Protein AF-A0A9W6HMD0-F1 (afdb_monomer_lite)

Radius of gyration: 13.88 Å; chains: 1; bounding box: 34×24×36 Å

Sequence (107 aa):
MQPDAAWECGYVSAVRTVTFHADGLLAKGLIDQSSHDARREAAQQMWSVFPQGTSSITPLVREAVSLAREGVMPDDPSFEAVVDKINSACTANGTPIILGALASQGG

Structure (mmCIF, N/CA/C/O backbone):
data_AF-A0A9W6HMD0-F1
#
_entry.id   AF-A0A9W6HMD0-F1
#
loop_
_atom_site.group_PDB
_atom_site.id
_atom_site.type_symbol
_atom_site.label_atom_id
_atom_site.label_alt_id
_atom_site.label_comp_id
_atom_site.label_asym_id
_atom_site.label_entity_id
_atom_site.label_seq_id
_atom_site.pdbx_PDB_ins_code
_atom_site.Cartn_x
_atom_site.Cartn_y
_atom_site.Cartn_z
_atom_site.occupancy
_atom_site.B_iso_or_equiv
_atom_site.auth_seq_id
_atom_site.auth_comp_id
_atom_site.auth_asym_id
_atom_site.auth_atom_id
_atom_site.pdbx_PDB_model_num
ATOM 1 N N . MET A 1 1 ? -12.401 -14.101 13.417 1.00 63.69 1 MET A N 1
ATOM 2 C CA . MET A 1 1 ? -11.875 -12.936 14.158 1.00 63.69 1 MET A CA 1
ATOM 3 C C . MET A 1 1 ? -12.000 -11.747 13.220 1.00 63.69 1 MET A C 1
ATOM 5 O O . MET A 1 1 ? -11.601 -11.899 12.072 1.00 63.69 1 MET A O 1
ATOM 9 N N . GLN A 1 2 ? -12.667 -10.663 13.617 1.00 82.88 2 GLN A N 1
ATOM 10 C CA . GLN A 1 2 ? -12.751 -9.466 12.768 1.00 82.88 2 GLN A CA 1
ATOM 11 C C . GLN A 1 2 ? -11.421 -8.700 12.842 1.00 82.88 2 GLN A C 1
ATOM 13 O O . GLN A 1 2 ? -10.839 -8.673 13.927 1.00 82.88 2 GLN A O 1
ATOM 18 N N . PRO A 1 3 ? -10.936 -8.112 11.733 1.00 90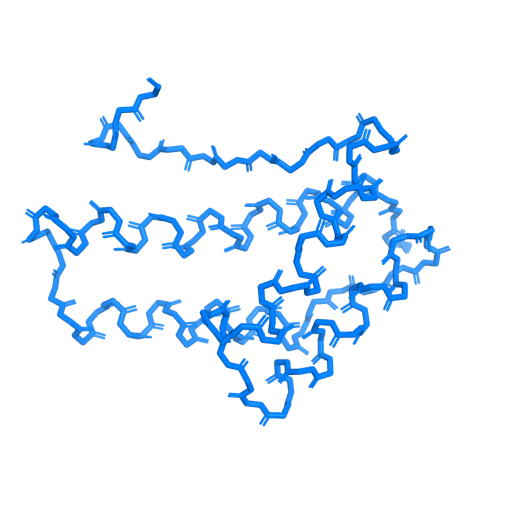.19 3 PRO A N 1
ATOM 19 C CA . PRO A 1 3 ? -9.768 -7.240 11.756 1.00 90.19 3 PRO A CA 1
ATOM 20 C C . PRO A 1 3 ? -9.896 -6.108 12.781 1.00 90.19 3 PRO A C 1
ATOM 22 O O . PRO A 1 3 ? -10.922 -5.428 12.837 1.00 90.19 3 PRO A O 1
ATOM 25 N N . ASP A 1 4 ? -8.856 -5.903 13.583 1.00 94.06 4 ASP A N 1
ATOM 26 C CA . ASP A 1 4 ? -8.690 -4.698 14.391 1.00 94.06 4 ASP A CA 1
ATOM 27 C C . ASP A 1 4 ? -7.787 -3.683 13.665 1.00 94.06 4 ASP A C 1
ATOM 29 O O . ASP A 1 4 ? -7.324 -3.923 12.548 1.00 94.06 4 ASP A O 1
ATOM 33 N N . ALA A 1 5 ? -7.547 -2.528 14.292 1.00 94.88 5 ALA A N 1
ATOM 34 C CA . ALA A 1 5 ? -6.727 -1.473 13.699 1.00 94.88 5 ALA A CA 1
ATOM 35 C C . ALA A 1 5 ? -5.293 -1.944 13.402 1.00 94.88 5 ALA A C 1
ATOM 37 O O . ALA A 1 5 ? -4.740 -1.595 12.361 1.00 94.88 5 ALA A O 1
ATOM 38 N N . ALA A 1 6 ? -4.699 -2.751 14.288 1.00 95.31 6 ALA A N 1
ATOM 39 C CA . ALA A 1 6 ? -3.333 -3.227 14.109 1.00 95.31 6 ALA A CA 1
ATOM 40 C C . ALA A 1 6 ? -3.230 -4.174 12.907 1.00 95.31 6 ALA A C 1
ATOM 42 O O . ALA A 1 6 ? -2.314 -4.058 12.090 1.00 95.31 6 ALA A O 1
ATOM 43 N N . TRP A 1 7 ? -4.208 -5.070 12.766 1.00 95.81 7 TRP A N 1
ATOM 44 C CA . TRP A 1 7 ? -4.321 -5.954 11.616 1.00 95.81 7 TRP A CA 1
ATOM 45 C C . TRP A 1 7 ? -4.505 -5.165 10.313 1.00 95.81 7 TRP A C 1
ATOM 47 O O . TRP A 1 7 ? -3.783 -5.414 9.347 1.00 95.81 7 TRP A O 1
ATOM 57 N N . GLU A 1 8 ? -5.424 -4.190 10.280 1.00 96.25 8 GLU A N 1
ATOM 58 C CA . GLU A 1 8 ? -5.684 -3.376 9.082 1.00 96.25 8 GLU A CA 1
ATOM 59 C C . GLU A 1 8 ? -4.437 -2.563 8.684 1.00 96.25 8 GLU A C 1
ATOM 61 O O . GLU A 1 8 ? -4.023 -2.609 7.527 1.00 96.25 8 GLU A O 1
ATOM 66 N N . CYS A 1 9 ? -3.754 -1.907 9.628 1.00 96.69 9 CYS A N 1
ATOM 67 C CA . CYS A 1 9 ? -2.498 -1.195 9.349 1.00 96.69 9 CYS A CA 1
ATOM 68 C C . CYS A 1 9 ? -1.373 -2.125 8.871 1.00 96.69 9 CYS A C 1
ATOM 70 O O . CYS A 1 9 ? -0.610 -1.778 7.963 1.00 96.69 9 CYS A O 1
ATOM 72 N N . GLY A 1 10 ? -1.268 -3.327 9.441 1.00 95.62 10 GLY A N 1
ATOM 73 C CA . GLY A 1 10 ? -0.314 -4.337 8.982 1.00 95.62 10 GLY A CA 1
ATOM 74 C C . GLY A 1 10 ? -0.589 -4.782 7.544 1.00 95.62 10 GLY A C 1
ATOM 75 O O . GLY A 1 10 ? 0.335 -4.895 6.739 1.00 95.62 10 GLY A O 1
ATOM 76 N N . TYR A 1 11 ? -1.859 -4.965 7.180 1.00 95.12 11 TYR A N 1
ATOM 77 C CA . TYR A 1 11 ? -2.229 -5.331 5.815 1.00 95.12 11 TYR A CA 1
ATOM 78 C C . TYR A 1 11 ? -1.960 -4.186 4.827 1.00 95.12 11 TYR A C 1
ATOM 80 O O . TYR A 1 11 ? -1.381 -4.420 3.767 1.00 95.12 11 TYR A O 1
ATOM 88 N N . VAL A 1 12 ? -2.277 -2.936 5.190 1.00 95.31 12 VAL A N 1
ATOM 89 C CA . VAL A 1 12 ? -1.901 -1.746 4.398 1.00 95.31 12 VAL A CA 1
ATOM 90 C C . VAL A 1 12 ? -0.388 -1.707 4.165 1.00 95.31 12 VAL A C 1
ATOM 92 O O . VAL A 1 12 ? 0.054 -1.500 3.037 1.00 95.31 12 VAL A O 1
ATOM 95 N N . SER A 1 13 ? 0.408 -1.963 5.207 1.00 95.88 13 SER A N 1
ATOM 96 C CA . SER A 1 13 ? 1.875 -2.032 5.119 1.00 95.88 13 SER A CA 1
ATOM 97 C C . SER A 1 13 ? 2.339 -3.066 4.092 1.00 95.88 13 SER A C 1
ATOM 99 O O . SER A 1 13 ? 3.183 -2.768 3.242 1.00 95.88 13 SER A O 1
ATOM 101 N N . ALA A 1 14 ? 1.745 -4.262 4.113 1.00 93.81 14 ALA A N 1
ATOM 102 C CA . ALA A 1 14 ? 2.059 -5.323 3.161 1.00 93.81 14 ALA A CA 1
ATOM 103 C C . ALA A 1 14 ? 1.714 -4.927 1.716 1.00 93.81 14 ALA A C 1
ATOM 105 O O . ALA A 1 14 ? 2.553 -5.073 0.827 1.00 93.81 14 ALA A O 1
ATOM 106 N N . VAL A 1 15 ? 0.518 -4.376 1.478 1.00 93.75 15 VAL A N 1
ATOM 107 C CA . VAL A 1 15 ? 0.091 -3.973 0.127 1.00 93.75 15 VAL A CA 1
ATOM 108 C C . VAL A 1 15 ? 0.961 -2.837 -0.412 1.00 93.75 15 VAL A C 1
ATOM 110 O O . VAL A 1 15 ? 1.436 -2.915 -1.543 1.00 93.75 15 VAL A O 1
ATOM 113 N N . ARG A 1 16 ? 1.250 -1.813 0.400 1.00 93.38 16 ARG A N 1
ATOM 114 C CA . ARG A 1 16 ? 2.116 -0.698 -0.019 1.00 93.38 16 ARG A CA 1
ATOM 115 C C . ARG A 1 16 ? 3.556 -1.135 -0.278 1.00 93.38 16 ARG A C 1
ATOM 117 O O . ARG A 1 16 ? 4.192 -0.616 -1.192 1.00 93.38 16 ARG A O 1
ATOM 124 N N . THR A 1 17 ? 4.054 -2.120 0.471 1.00 93.19 17 THR A N 1
ATOM 125 C CA . THR A 1 17 ? 5.379 -2.712 0.232 1.00 93.19 17 THR A CA 1
ATOM 126 C C . THR A 1 17 ? 5.469 -3.351 -1.158 1.00 93.19 17 THR A C 1
ATOM 128 O O . THR A 1 17 ? 6.513 -3.262 -1.798 1.00 93.19 17 THR A O 1
ATOM 131 N N . VAL A 1 18 ? 4.388 -3.948 -1.677 1.00 91.62 18 VAL A N 1
ATOM 132 C CA . VAL A 1 18 ? 4.386 -4.533 -3.032 1.00 91.62 18 VAL A CA 1
ATOM 133 C C . VAL A 1 18 ? 4.598 -3.467 -4.107 1.00 91.62 18 VAL A C 1
ATOM 135 O O . VAL A 1 18 ? 5.442 -3.670 -4.984 1.00 91.62 18 VAL A O 1
ATOM 138 N N . THR A 1 19 ? 3.901 -2.331 -4.018 1.00 90.56 19 THR A N 1
ATOM 139 C CA . THR A 1 19 ? 4.094 -1.204 -4.947 1.00 90.56 19 THR A CA 1
ATOM 140 C C . THR A 1 19 ? 5.506 -0.633 -4.822 1.00 90.56 19 THR A C 1
ATOM 142 O O . THR A 1 19 ? 6.236 -0.593 -5.808 1.00 90.56 19 THR A O 1
ATOM 145 N N . PHE A 1 20 ? 5.954 -0.339 -3.596 1.00 91.69 20 PHE A N 1
ATOM 146 C CA . PHE A 1 20 ? 7.302 0.177 -3.334 1.00 91.69 20 PHE A CA 1
ATOM 147 C C . PHE A 1 20 ? 8.414 -0.744 -3.877 1.00 91.69 20 PHE A C 1
ATOM 149 O O . PHE A 1 20 ? 9.412 -0.296 -4.451 1.00 91.69 20 PHE A O 1
ATOM 156 N N . HIS A 1 21 ? 8.246 -2.063 -3.739 1.00 92.69 21 HIS A N 1
ATOM 157 C CA . HIS A 1 21 ? 9.153 -3.051 -4.319 1.00 92.69 21 HIS A CA 1
ATOM 158 C C . HIS A 1 21 ? 9.146 -3.025 -5.850 1.00 92.69 21 HIS A C 1
ATOM 160 O O . HIS A 1 21 ? 10.216 -3.091 -6.456 1.00 92.69 21 HIS A O 1
ATOM 166 N N . ALA A 1 22 ? 7.970 -2.959 -6.478 1.00 92.88 22 ALA A N 1
ATOM 167 C CA . ALA A 1 22 ? 7.860 -2.894 -7.932 1.00 92.88 22 ALA A CA 1
ATOM 168 C C . ALA A 1 22 ? 8.580 -1.651 -8.479 1.00 92.88 22 ALA A C 1
ATOM 170 O O . ALA A 1 22 ? 9.438 -1.798 -9.354 1.00 92.88 22 ALA A O 1
ATOM 171 N N . ASP A 1 23 ? 8.330 -0.479 -7.891 1.00 91.88 23 ASP A N 1
ATOM 172 C CA . ASP A 1 23 ? 8.930 0.792 -8.308 1.00 91.88 23 ASP A CA 1
ATOM 173 C C . ASP A 1 23 ? 10.461 0.730 -8.252 1.00 91.88 23 ASP A C 1
ATOM 175 O O . ASP A 1 23 ? 11.159 0.998 -9.233 1.00 91.88 23 ASP A O 1
ATOM 179 N N . GLY A 1 24 ? 11.023 0.305 -7.115 1.00 91.94 24 GLY A N 1
ATOM 180 C CA . GLY A 1 24 ? 12.477 0.274 -6.963 1.00 91.94 24 GLY A CA 1
ATOM 181 C C . GLY A 1 24 ? 13.172 -0.900 -7.668 1.00 91.94 24 GLY A C 1
ATOM 182 O O . GLY A 1 24 ? 14.406 -0.907 -7.716 1.00 91.94 24 GLY A O 1
ATOM 183 N N . LEU A 1 25 ? 12.433 -1.889 -8.187 1.00 92.75 25 LEU A N 1
ATOM 184 C CA . LEU A 1 25 ? 12.961 -2.906 -9.107 1.00 92.75 25 LEU A CA 1
ATOM 185 C C . LEU A 1 25 ? 12.981 -2.384 -10.547 1.00 92.75 25 LEU A C 1
ATOM 187 O O . LEU A 1 25 ? 13.989 -2.571 -11.233 1.00 92.75 25 LEU A O 1
ATOM 191 N N . LEU A 1 26 ? 11.918 -1.695 -10.976 1.00 93.88 26 LEU A N 1
ATOM 192 C CA . LEU A 1 26 ? 11.854 -1.046 -12.287 1.00 93.88 26 LEU A CA 1
ATOM 193 C C . LEU A 1 26 ? 12.942 0.028 -12.408 1.00 93.88 26 LEU A C 1
ATOM 195 O O . LEU A 1 26 ? 13.701 0.030 -13.373 1.00 93.88 26 LEU A O 1
ATOM 199 N N . ALA A 1 27 ? 13.106 0.867 -11.381 1.00 92.94 27 ALA A N 1
ATOM 200 C CA . ALA A 1 27 ? 14.124 1.920 -11.347 1.00 92.94 27 ALA A CA 1
ATOM 201 C C . ALA A 1 27 ? 15.569 1.394 -11.479 1.00 92.94 27 ALA A C 1
ATOM 203 O O . ALA A 1 27 ? 16.463 2.132 -11.886 1.00 92.94 27 ALA A O 1
ATOM 204 N N . LYS A 1 28 ? 15.811 0.117 -11.155 1.00 91.81 28 LYS A N 1
ATOM 205 C CA . LYS A 1 28 ? 17.117 -0.547 -11.318 1.00 91.81 28 LYS A CA 1
ATOM 206 C C . LYS A 1 28 ? 17.248 -1.349 -12.610 1.00 91.81 28 LYS A C 1
ATOM 208 O O . LYS A 1 28 ? 18.271 -2.000 -12.806 1.00 91.81 28 LYS A O 1
ATOM 213 N N . GLY A 1 29 ? 16.214 -1.361 -13.448 1.00 94.19 29 GLY A N 1
ATOM 214 C CA . GLY A 1 29 ? 16.159 -2.191 -14.648 1.00 94.19 29 GLY A CA 1
ATOM 215 C C . GLY A 1 29 ? 16.135 -3.695 -14.359 1.00 94.19 29 GLY A C 1
ATOM 216 O O . GLY A 1 29 ? 16.532 -4.480 -15.215 1.00 94.19 29 GLY A O 1
ATOM 217 N N . LEU A 1 30 ? 15.716 -4.112 -13.156 1.00 94.19 30 LEU A N 1
ATOM 218 C CA . LEU A 1 30 ? 15.641 -5.530 -12.770 1.00 94.19 30 LEU A CA 1
ATOM 219 C C . LEU A 1 30 ? 14.336 -6.198 -13.215 1.00 94.19 30 LEU A C 1
ATOM 221 O O . LEU A 1 30 ? 14.261 -7.424 -13.276 1.00 94.19 30 LEU A O 1
ATOM 225 N N . ILE A 1 31 ? 13.313 -5.395 -13.494 1.00 94.88 31 ILE A N 1
ATOM 226 C CA . ILE A 1 31 ? 12.072 -5.810 -14.143 1.00 94.88 31 ILE A CA 1
ATOM 227 C C . ILE A 1 31 ? 11.775 -4.838 -15.282 1.00 94.88 31 ILE A C 1
ATOM 229 O O . ILE A 1 31 ? 12.206 -3.685 -15.243 1.00 94.88 31 ILE A O 1
ATOM 233 N N . ASP A 1 32 ? 11.047 -5.308 -16.288 1.00 97.75 32 ASP A N 1
ATOM 234 C CA . ASP A 1 32 ? 10.533 -4.460 -17.358 1.00 97.75 32 ASP A CA 1
ATOM 235 C C . ASP A 1 32 ? 9.212 -3.782 -16.959 1.00 97.75 32 ASP A C 1
ATOM 237 O O . ASP A 1 32 ? 8.624 -4.062 -15.908 1.00 97.75 32 ASP A O 1
ATOM 241 N N . GLN A 1 33 ? 8.741 -2.875 -17.818 1.00 97.31 33 GLN A N 1
ATOM 242 C CA . GLN A 1 33 ? 7.501 -2.136 -17.587 1.00 97.31 33 GLN A CA 1
ATOM 243 C C . GLN A 1 33 ? 6.288 -3.073 -17.481 1.00 97.31 33 GLN A C 1
ATOM 245 O O . GLN A 1 33 ? 5.456 -2.895 -16.602 1.00 97.31 33 GLN A O 1
ATOM 250 N N . SER A 1 34 ? 6.218 -4.120 -18.310 1.00 97.81 34 SER A N 1
ATOM 251 C CA . SER A 1 34 ? 5.104 -5.077 -18.272 1.00 97.81 34 SER A CA 1
ATOM 252 C C . SER A 1 34 ? 5.028 -5.824 -16.936 1.00 97.81 34 SER A C 1
ATOM 254 O O . SER A 1 34 ? 3.950 -5.953 -16.357 1.00 97.81 34 SER A O 1
ATOM 256 N N . SER A 1 35 ? 6.170 -6.270 -16.408 1.00 97.00 35 SER A N 1
ATOM 257 C CA . SER A 1 35 ? 6.248 -6.924 -15.099 1.00 97.00 35 SER A CA 1
ATOM 258 C C . SER A 1 35 ? 5.918 -5.970 -13.955 1.00 97.00 35 SER A C 1
ATOM 260 O O . SER A 1 35 ? 5.356 -6.388 -12.941 1.00 97.00 35 SER A O 1
ATOM 262 N N . HIS A 1 36 ? 6.294 -4.701 -14.089 1.00 95.12 36 HIS A N 1
ATOM 263 C CA . HIS A 1 36 ? 5.944 -3.655 -13.140 1.00 95.12 36 HIS A CA 1
ATOM 264 C C . HIS A 1 36 ? 4.428 -3.403 -13.117 1.00 95.12 36 HIS A C 1
ATOM 266 O O . HIS A 1 36 ? 3.817 -3.452 -12.048 1.00 95.12 36 HIS A O 1
ATOM 272 N N . ASP A 1 37 ? 3.811 -3.232 -14.285 1.00 94.88 37 ASP A N 1
ATOM 273 C CA . ASP A 1 37 ? 2.378 -2.954 -14.416 1.00 94.88 37 ASP A CA 1
ATOM 274 C C . ASP A 1 37 ? 1.534 -4.119 -13.882 1.00 94.88 37 ASP A C 1
ATOM 276 O O . ASP A 1 37 ? 0.629 -3.904 -13.078 1.00 94.88 37 ASP A O 1
ATOM 280 N N . ALA A 1 38 ? 1.915 -5.367 -14.182 1.00 95.69 38 ALA A N 1
ATOM 281 C CA . ALA A 1 38 ? 1.246 -6.554 -13.644 1.00 95.69 38 ALA A CA 1
ATOM 282 C C . ALA A 1 38 ? 1.272 -6.614 -12.102 1.00 95.69 38 ALA A C 1
ATOM 284 O O . ALA A 1 38 ? 0.310 -7.045 -11.463 1.00 95.69 38 ALA A O 1
ATOM 285 N N . ARG A 1 39 ? 2.364 -6.164 -11.467 1.00 94.88 39 ARG A N 1
ATOM 286 C CA . ARG A 1 39 ? 2.456 -6.094 -9.996 1.00 94.88 39 ARG A CA 1
ATOM 287 C C . ARG A 1 39 ? 1.589 -4.982 -9.424 1.00 94.88 39 ARG A C 1
ATOM 289 O O . ARG A 1 39 ? 1.024 -5.155 -8.345 1.00 94.88 39 ARG A O 1
ATOM 296 N N . ARG A 1 40 ? 1.469 -3.864 -10.136 1.00 93.06 40 ARG A N 1
ATOM 297 C CA . ARG A 1 40 ? 0.584 -2.763 -9.750 1.00 93.06 40 ARG A CA 1
ATOM 298 C C . ARG A 1 40 ? -0.887 -3.143 -9.875 1.00 93.06 40 ARG A C 1
ATOM 300 O O . ARG A 1 40 ? -1.657 -2.842 -8.967 1.00 93.06 40 ARG A O 1
ATOM 307 N N . GLU A 1 41 ? -1.263 -3.862 -10.927 1.00 94.12 41 GLU A N 1
ATOM 308 C CA . GLU A 1 41 ? -2.597 -4.457 -11.061 1.00 94.12 41 GLU A CA 1
ATOM 309 C C . GLU A 1 41 ? -2.875 -5.450 -9.927 1.00 94.12 41 GLU A C 1
ATOM 311 O O . GLU A 1 41 ? -3.923 -5.385 -9.290 1.00 94.12 41 GLU A O 1
ATOM 316 N N . ALA A 1 42 ? -1.914 -6.314 -9.586 1.00 94.94 42 ALA A N 1
ATOM 317 C CA . ALA A 1 42 ? -2.057 -7.210 -8.441 1.00 94.94 42 ALA A CA 1
ATOM 318 C C . ALA A 1 42 ? -2.229 -6.440 -7.114 1.00 94.94 42 ALA A C 1
ATOM 320 O O . ALA A 1 42 ? -3.046 -6.828 -6.277 1.00 94.94 42 ALA A O 1
ATOM 321 N N . ALA A 1 43 ? -1.510 -5.329 -6.918 1.00 94.31 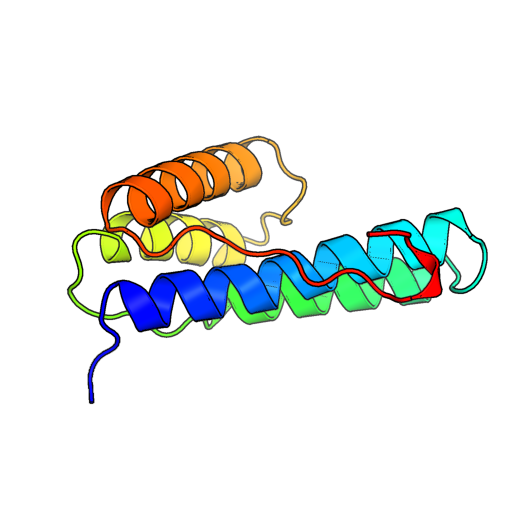43 ALA A N 1
ATOM 322 C CA . ALA A 1 43 ? -1.678 -4.464 -5.749 1.00 94.31 43 ALA A CA 1
ATOM 323 C C . ALA A 1 43 ? -3.064 -3.810 -5.693 1.00 94.31 43 ALA A C 1
ATOM 325 O O . ALA A 1 43 ? -3.704 -3.812 -4.640 1.00 94.31 43 ALA A O 1
ATOM 326 N N . GLN A 1 44 ? -3.562 -3.319 -6.826 1.00 95.06 44 GLN A N 1
ATOM 327 C CA . GLN A 1 44 ? -4.925 -2.807 -6.951 1.00 95.06 44 GLN A CA 1
ATOM 328 C C . GLN A 1 44 ? -5.964 -3.894 -6.621 1.00 95.06 44 GLN A C 1
ATOM 330 O O . GLN A 1 44 ? -6.911 -3.641 -5.870 1.00 95.06 44 GLN A O 1
ATOM 335 N N . GLN A 1 45 ? -5.763 -5.127 -7.091 1.00 95.81 45 GLN A N 1
ATOM 336 C CA . GLN A 1 45 ? -6.659 -6.239 -6.781 1.00 95.81 45 GLN A CA 1
ATOM 337 C C . GLN A 1 45 ? -6.667 -6.548 -5.283 1.00 95.81 45 GLN A C 1
ATOM 339 O O . GLN A 1 45 ? -7.750 -6.710 -4.719 1.00 95.81 45 GLN A O 1
ATOM 344 N N . MET A 1 46 ? -5.504 -6.553 -4.619 1.00 95.81 46 MET A N 1
ATOM 345 C CA . MET A 1 46 ? -5.417 -6.726 -3.161 1.00 95.81 46 MET A CA 1
ATOM 346 C C . MET A 1 46 ? -6.216 -5.657 -2.408 1.00 95.81 46 MET A C 1
ATOM 348 O O . MET A 1 46 ? -6.940 -5.990 -1.470 1.00 95.81 46 MET A O 1
ATOM 352 N N . TRP A 1 47 ? -6.163 -4.397 -2.849 1.00 95.75 47 TRP A N 1
ATOM 353 C CA . TRP A 1 47 ? -7.008 -3.338 -2.292 1.00 95.75 47 TRP A CA 1
ATOM 354 C C . TRP A 1 47 ? -8.503 -3.599 -2.500 1.00 95.75 47 TRP A C 1
ATOM 356 O O . TRP A 1 47 ? -9.291 -3.406 -1.577 1.00 95.75 47 TRP A O 1
ATOM 366 N N . SER A 1 48 ? -8.918 -4.092 -3.668 1.00 96.56 48 SER A N 1
ATOM 367 C CA . SER A 1 48 ? -10.340 -4.336 -3.974 1.00 96.56 48 SER A CA 1
ATOM 368 C C . SER A 1 48 ? -10.991 -5.431 -3.105 1.00 96.56 48 SER A C 1
ATOM 370 O O . SER A 1 48 ? -12.215 -5.429 -2.892 1.00 96.56 48 SER A O 1
ATOM 372 N N . VAL A 1 49 ? -10.171 -6.346 -2.574 1.00 95.19 49 VAL A N 1
ATOM 373 C CA . VAL A 1 49 ? -10.577 -7.471 -1.713 1.00 95.19 49 VAL A CA 1
ATOM 374 C C . VAL A 1 49 ? -10.067 -7.345 -0.274 1.00 95.19 49 VAL A C 1
ATOM 376 O O . VAL A 1 49 ? -10.140 -8.310 0.487 1.00 95.19 49 VAL A O 1
ATOM 379 N N . PHE A 1 50 ? -9.571 -6.166 0.112 1.00 95.00 50 PHE A N 1
ATOM 380 C CA . PHE A 1 50 ? -9.008 -5.906 1.434 1.00 95.00 50 PHE A CA 1
ATOM 381 C C . PHE A 1 50 ? -10.021 -6.278 2.542 1.00 95.00 50 PHE A C 1
ATOM 383 O O . PHE A 1 50 ? -11.133 -5.735 2.555 1.00 95.00 50 PHE A O 1
ATOM 390 N N . PRO A 1 51 ? -9.675 -7.171 3.494 1.00 92.31 51 PRO A N 1
ATOM 391 C CA . PRO A 1 51 ? -10.574 -7.548 4.586 1.00 92.31 51 PRO A CA 1
ATOM 392 C C . PRO A 1 51 ? -10.846 -6.401 5.564 1.00 92.31 51 PRO A C 1
ATOM 394 O O . PRO A 1 51 ? -9.929 -5.771 6.078 1.00 92.31 51 PRO A O 1
ATOM 397 N N . GLN A 1 52 ? -12.122 -6.159 5.857 1.00 91.56 52 GLN A N 1
ATOM 398 C CA . GLN A 1 52 ? -12.572 -5.014 6.652 1.00 91.56 52 GLN A CA 1
ATOM 399 C C . GLN A 1 52 ? -13.036 -5.444 8.044 1.00 91.56 52 GLN A C 1
ATOM 401 O O . GLN A 1 52 ? -13.730 -6.455 8.195 1.00 91.56 52 GLN A O 1
ATOM 406 N N . GLY A 1 53 ? -12.673 -4.655 9.051 1.00 91.06 53 GLY A N 1
ATOM 407 C CA . GLY A 1 53 ? -13.076 -4.838 10.439 1.00 91.06 53 GLY A CA 1
ATOM 408 C C . GLY A 1 53 ? -14.191 -3.901 10.896 1.00 91.06 53 GLY A C 1
ATOM 409 O O . GLY A 1 53 ? -15.119 -3.564 10.156 1.00 91.06 53 GLY A O 1
ATOM 410 N N . THR A 1 54 ? -14.091 -3.486 12.157 1.00 92.75 54 THR A N 1
ATOM 411 C CA . THR A 1 54 ? -14.924 -2.438 12.777 1.00 92.75 54 THR A CA 1
ATOM 412 C C . THR A 1 54 ? -14.069 -1.436 13.558 1.00 92.75 54 THR A C 1
ATOM 414 O O . THR A 1 54 ? -14.518 -0.872 14.555 1.00 92.75 54 THR A O 1
ATOM 417 N N . SER A 1 55 ? -12.810 -1.267 13.155 1.00 94.00 55 SER A N 1
ATOM 418 C CA . SER A 1 55 ? -11.859 -0.375 13.808 1.00 94.00 55 SER A CA 1
ATOM 419 C C . SER A 1 55 ? -12.127 1.094 13.445 1.00 94.00 55 SER A C 1
ATOM 421 O O . SER A 1 55 ? -12.934 1.407 12.564 1.00 94.00 55 SER A O 1
ATOM 423 N N . SER A 1 56 ? -11.413 2.012 14.100 1.00 92.69 56 SER A N 1
ATOM 424 C CA . SER A 1 56 ? -11.417 3.440 13.750 1.00 92.69 56 SER A CA 1
ATOM 425 C C . SER A 1 56 ? -10.869 3.727 12.342 1.00 92.69 56 SER A C 1
ATOM 427 O O . SER A 1 56 ? -11.133 4.794 11.794 1.00 92.69 56 SER A O 1
ATOM 429 N N . ILE A 1 57 ? -10.142 2.780 11.743 1.00 95.88 57 ILE A N 1
ATOM 430 C CA . ILE A 1 57 ? -9.471 2.894 10.439 1.00 95.88 57 ILE A CA 1
ATOM 431 C C . ILE A 1 57 ? -10.332 2.298 9.320 1.00 95.88 57 ILE A C 1
ATOM 433 O O . ILE A 1 57 ? -10.254 2.737 8.171 1.00 95.88 57 ILE A O 1
ATOM 437 N N . THR A 1 58 ? -11.226 1.364 9.654 1.00 96.62 58 THR A N 1
ATOM 438 C CA . THR A 1 58 ? -12.107 0.682 8.700 1.00 96.62 58 THR A CA 1
ATOM 439 C C . THR A 1 58 ? -12.850 1.623 7.730 1.00 96.62 58 THR A C 1
ATOM 441 O O . THR A 1 58 ? -12.963 1.258 6.559 1.00 96.62 58 THR A O 1
ATOM 444 N N . PRO A 1 59 ? -13.365 2.813 8.117 1.00 97.75 59 PRO A N 1
ATOM 445 C CA . PRO A 1 59 ? -14.006 3.720 7.158 1.00 97.75 59 PRO A CA 1
ATOM 446 C C . PRO A 1 59 ? -13.074 4.171 6.024 1.00 97.75 59 PRO A C 1
ATOM 448 O O . PRO A 1 59 ? -13.496 4.196 4.872 1.00 97.75 59 PRO A O 1
ATOM 451 N N . LEU A 1 60 ? -11.805 4.454 6.334 1.00 97.56 60 LEU A N 1
ATOM 452 C CA . LEU A 1 60 ? -10.797 4.852 5.346 1.00 97.56 60 LEU A CA 1
ATOM 453 C C . LEU A 1 60 ? -10.389 3.666 4.462 1.00 97.56 60 LEU A C 1
ATOM 455 O O . LEU A 1 60 ? -10.250 3.805 3.251 1.00 97.56 60 LEU A O 1
ATOM 459 N N . VAL A 1 61 ? -10.271 2.471 5.051 1.00 96.75 61 VAL A N 1
ATOM 460 C CA . VAL A 1 61 ? -10.049 1.230 4.288 1.00 96.75 61 VAL A CA 1
ATOM 461 C C . VAL A 1 61 ? -11.207 0.976 3.320 1.00 96.75 61 VAL A C 1
ATOM 463 O O . VAL A 1 61 ? -10.979 0.598 2.176 1.00 96.75 61 VAL A O 1
ATOM 466 N N . ARG A 1 62 ? -12.456 1.214 3.740 1.00 97.38 62 ARG A N 1
ATOM 467 C CA . ARG A 1 62 ? -13.632 1.109 2.863 1.00 97.38 62 ARG A CA 1
ATOM 468 C C . ARG A 1 62 ? -13.581 2.091 1.698 1.00 97.38 62 ARG A C 1
ATOM 470 O O . ARG A 1 62 ? -13.953 1.704 0.594 1.00 97.38 62 ARG A O 1
ATOM 477 N N . GLU A 1 63 ? -13.130 3.318 1.937 1.00 97.56 63 GLU A N 1
ATOM 478 C CA . GLU A 1 63 ? -12.935 4.329 0.891 1.00 97.56 63 GLU A CA 1
ATOM 479 C C . GLU A 1 63 ? -11.907 3.842 -0.146 1.00 97.56 63 GLU A C 1
ATOM 481 O O . GLU A 1 63 ? -12.225 3.775 -1.332 1.00 97.56 63 GLU A O 1
ATOM 486 N N . ALA A 1 64 ? -10.736 3.365 0.299 1.00 96.81 64 ALA A N 1
ATOM 487 C CA . ALA A 1 64 ? -9.708 2.804 -0.586 1.00 96.81 64 ALA A CA 1
ATOM 488 C C . ALA A 1 64 ? -10.204 1.567 -1.362 1.00 96.81 64 ALA A C 1
ATOM 490 O O . ALA A 1 64 ? -9.946 1.426 -2.556 1.00 96.81 64 ALA A O 1
ATOM 491 N N . VAL A 1 65 ? -10.967 0.684 -0.708 1.00 97.31 65 VAL A N 1
ATOM 492 C CA . VAL A 1 65 ? -11.589 -0.486 -1.352 1.00 97.31 65 VAL A CA 1
ATOM 493 C C . VAL A 1 65 ? -12.592 -0.066 -2.426 1.00 97.31 65 VAL A C 1
ATOM 495 O O . VAL A 1 65 ? -12.648 -0.712 -3.471 1.00 97.31 65 VAL A O 1
ATOM 498 N N . SER A 1 66 ? -13.390 0.983 -2.188 1.00 97.62 66 SER A N 1
ATOM 499 C CA . SER A 1 66 ? -14.345 1.495 -3.182 1.00 97.62 66 SER A CA 1
ATOM 500 C C . SER A 1 66 ? -13.617 1.989 -4.424 1.00 97.62 66 SER A C 1
ATOM 502 O O . SER A 1 66 ? -13.901 1.508 -5.517 1.00 97.62 66 SER A O 1
ATOM 504 N N . LEU A 1 67 ? -12.609 2.849 -4.239 1.00 97.12 67 LEU A N 1
ATOM 505 C CA . LEU A 1 67 ? -11.779 3.364 -5.330 1.00 97.12 67 LEU A CA 1
ATOM 506 C C . LEU A 1 67 ? -11.123 2.223 -6.116 1.00 97.12 67 LEU A C 1
ATOM 508 O O . LEU A 1 67 ? -11.218 2.174 -7.341 1.00 97.12 67 LEU A O 1
ATOM 512 N N . ALA A 1 68 ? -10.536 1.245 -5.420 1.00 96.25 68 ALA A N 1
ATOM 513 C CA . ALA A 1 68 ? -9.955 0.080 -6.077 1.00 96.25 68 ALA A CA 1
ATOM 514 C C . ALA A 1 68 ? -11.007 -0.683 -6.896 1.00 96.25 68 ALA A C 1
ATOM 516 O O . ALA A 1 68 ? -10.755 -1.017 -8.047 1.00 96.25 68 ALA A O 1
ATOM 517 N N . ARG A 1 69 ? -12.206 -0.934 -6.361 1.00 96.44 69 ARG A N 1
ATOM 518 C CA . ARG A 1 69 ? -13.282 -1.624 -7.102 1.00 96.44 69 ARG A CA 1
ATOM 519 C C . ARG A 1 69 ? -13.782 -0.848 -8.318 1.00 96.44 69 ARG A C 1
ATOM 521 O O . ARG A 1 69 ? -14.259 -1.469 -9.263 1.00 96.44 69 ARG A O 1
ATOM 528 N N . GLU A 1 70 ? -13.652 0.471 -8.304 1.00 96.44 70 GLU A N 1
ATOM 529 C CA . GLU A 1 70 ? -13.933 1.355 -9.440 1.00 96.44 70 GLU A CA 1
ATOM 530 C C . GLU A 1 70 ? -12.793 1.374 -10.476 1.00 96.44 70 GLU A C 1
ATOM 532 O O . GLU A 1 70 ? -12.917 2.006 -11.522 1.00 96.44 70 GLU A O 1
ATOM 537 N N . GLY A 1 71 ? -11.700 0.646 -10.224 1.00 93.94 71 GLY A N 1
ATOM 538 C CA . GLY A 1 71 ? -10.540 0.558 -11.111 1.00 93.94 71 GLY A CA 1
ATOM 539 C C . GLY A 1 71 ? -9.533 1.693 -10.927 1.00 93.94 71 GLY A C 1
ATOM 540 O O . GLY A 1 71 ? -8.613 1.816 -11.733 1.00 93.94 71 GLY A O 1
ATOM 541 N N . VAL A 1 72 ? -9.679 2.511 -9.881 1.00 95.38 72 VAL A N 1
ATOM 542 C CA . VAL A 1 72 ? -8.710 3.561 -9.555 1.00 95.38 72 VAL A CA 1
ATOM 543 C C . VAL A 1 72 ? -7.405 2.906 -9.105 1.00 95.38 72 VAL A C 1
ATOM 545 O O . VAL A 1 72 ? -7.390 2.054 -8.211 1.00 95.38 72 VAL A O 1
ATOM 548 N N . MET A 1 73 ? -6.307 3.290 -9.754 1.00 91.81 73 MET A N 1
ATOM 549 C CA . MET A 1 73 ? -4.988 2.719 -9.497 1.00 91.81 73 MET A CA 1
ATOM 550 C C . MET A 1 73 ? -4.336 3.347 -8.256 1.00 91.81 73 MET A C 1
ATOM 552 O O . MET A 1 73 ? -4.620 4.500 -7.940 1.00 91.81 73 MET A O 1
ATOM 556 N N . PRO A 1 74 ? -3.430 2.628 -7.564 1.00 86.56 74 PRO A N 1
ATOM 557 C CA . PRO A 1 74 ? -2.790 3.135 -6.352 1.00 86.56 74 PRO A CA 1
ATOM 558 C C . PRO A 1 74 ? -2.004 4.445 -6.496 1.00 86.56 74 PRO A C 1
ATOM 560 O O . PRO A 1 74 ? -1.818 5.110 -5.490 1.00 86.56 74 PRO A O 1
ATOM 563 N N . ASP A 1 75 ? -1.548 4.808 -7.697 1.00 85.12 75 ASP A N 1
ATOM 564 C CA . ASP A 1 75 ? -0.827 6.061 -7.974 1.00 85.12 75 ASP A CA 1
ATOM 565 C C . ASP A 1 75 ? -1.742 7.218 -8.397 1.00 85.12 75 ASP A C 1
ATOM 567 O O . ASP A 1 75 ? -1.266 8.326 -8.655 1.00 85.12 75 ASP A O 1
ATOM 571 N N . ASP A 1 76 ? -3.051 6.978 -8.495 1.00 93.19 76 ASP A N 1
ATOM 572 C CA . ASP A 1 76 ? -4.007 8.049 -8.715 1.00 93.19 76 ASP A CA 1
ATOM 573 C C . ASP A 1 76 ? -4.005 8.987 -7.491 1.00 93.19 76 ASP A C 1
ATOM 575 O O . ASP A 1 76 ? -4.072 8.510 -6.351 1.00 93.19 76 ASP A O 1
ATOM 579 N N . PRO A 1 77 ? -3.981 10.322 -7.681 1.00 95.31 77 PRO A N 1
ATOM 580 C CA . PRO A 1 77 ? -3.957 11.272 -6.570 1.00 95.31 77 PRO A CA 1
ATOM 581 C C . PRO A 1 77 ? -5.108 11.101 -5.571 1.00 95.31 77 PRO A C 1
ATOM 583 O O . PRO A 1 77 ? -4.942 11.387 -4.384 1.00 95.31 77 PRO A O 1
ATOM 586 N N . SER A 1 78 ? -6.280 10.647 -6.028 1.00 94.31 78 SER A N 1
ATOM 587 C CA . SER A 1 78 ? -7.418 10.373 -5.149 1.00 94.31 78 SER A CA 1
ATOM 588 C C . SER A 1 78 ? -7.171 9.158 -4.256 1.00 94.31 78 SER A C 1
ATOM 590 O O . SER A 1 78 ? -7.526 9.190 -3.078 1.00 94.31 78 SER A O 1
ATOM 592 N N . PHE A 1 79 ? -6.507 8.125 -4.780 1.00 94.38 79 PHE A N 1
ATOM 593 C CA . PHE A 1 79 ? -6.145 6.933 -4.024 1.00 94.38 79 PHE A CA 1
ATOM 594 C C . PHE A 1 79 ? -5.05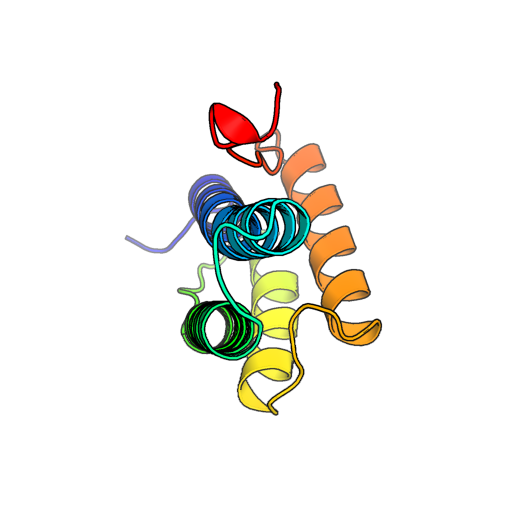4 7.244 -2.995 1.00 94.38 79 PHE A C 1
ATOM 596 O O . PHE A 1 79 ? -5.219 6.934 -1.812 1.00 94.38 79 PHE A O 1
ATOM 603 N N . GLU A 1 80 ? -3.986 7.930 -3.414 1.00 93.94 80 GLU A N 1
ATOM 604 C CA . GLU A 1 80 ? -2.895 8.366 -2.529 1.00 93.94 80 GLU A CA 1
ATOM 605 C C . GLU A 1 80 ? -3.416 9.238 -1.377 1.00 93.94 80 GLU A C 1
ATOM 607 O O . GLU A 1 80 ? -3.085 8.999 -0.215 1.00 93.94 80 GLU A O 1
ATOM 612 N N . ALA A 1 81 ? -4.336 10.171 -1.651 1.00 96.56 81 ALA A N 1
ATOM 613 C CA . ALA A 1 81 ? -4.936 11.004 -0.609 1.00 96.56 81 ALA A CA 1
ATOM 614 C C . ALA A 1 81 ? -5.687 10.190 0.464 1.00 96.56 81 ALA A C 1
ATOM 616 O O . ALA A 1 81 ? -5.701 10.570 1.638 1.00 96.56 81 ALA A O 1
ATOM 617 N N . VAL A 1 82 ? -6.324 9.074 0.094 1.00 97.19 82 VAL A N 1
ATOM 618 C CA . VAL A 1 82 ? -6.967 8.165 1.058 1.00 97.19 82 VAL A CA 1
ATOM 619 C C . VAL A 1 82 ? -5.921 7.373 1.832 1.00 97.19 82 VAL A C 1
ATOM 621 O O . VAL A 1 82 ? -6.009 7.273 3.058 1.00 97.19 82 VAL A O 1
ATOM 624 N N . VAL A 1 83 ? -4.903 6.855 1.147 1.00 95.56 83 VAL A N 1
ATOM 625 C CA . VAL A 1 83 ? -3.800 6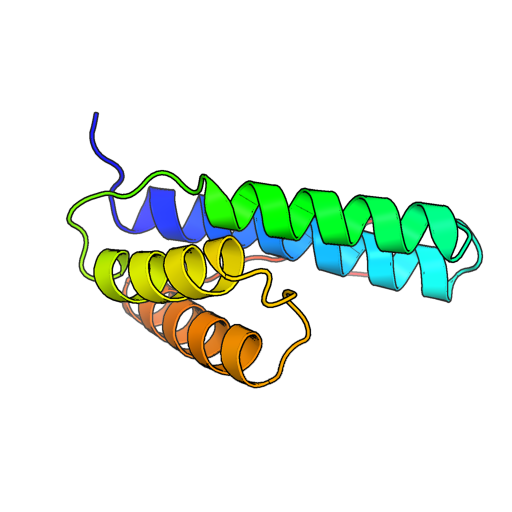.119 1.775 1.00 95.56 83 VAL A CA 1
ATOM 626 C C . VAL A 1 83 ? -3.043 6.992 2.781 1.00 95.56 83 VAL A C 1
ATOM 628 O O . VAL A 1 83 ? -2.697 6.508 3.857 1.00 95.56 83 VAL A O 1
ATOM 631 N N . ASP A 1 84 ? -2.872 8.287 2.526 1.00 96.56 84 ASP A N 1
ATOM 632 C CA . ASP A 1 84 ? -2.259 9.225 3.473 1.00 96.56 84 ASP A CA 1
ATOM 633 C C . ASP A 1 84 ? -3.099 9.451 4.735 1.00 96.56 84 ASP A C 1
ATOM 635 O O . ASP A 1 84 ? -2.565 9.512 5.853 1.00 96.56 84 ASP A O 1
ATOM 639 N N . LYS A 1 85 ? -4.430 9.497 4.597 1.00 97.94 85 LYS A N 1
ATOM 640 C CA . LYS A 1 85 ? -5.335 9.509 5.757 1.00 97.94 85 LYS A CA 1
ATOM 641 C C . LYS A 1 85 ? -5.209 8.210 6.553 1.00 97.94 85 LYS A C 1
ATOM 643 O O . LYS A 1 85 ? -5.163 8.263 7.783 1.00 97.94 85 LYS A O 1
ATOM 648 N N . ILE A 1 86 ? -5.113 7.059 5.876 1.00 97.06 86 ILE A N 1
ATOM 649 C CA . ILE A 1 86 ? -4.886 5.757 6.524 1.00 97.06 86 ILE A CA 1
ATOM 650 C C . ILE A 1 86 ? -3.551 5.770 7.276 1.00 97.06 86 ILE A C 1
ATOM 652 O O . ILE A 1 86 ? -3.531 5.439 8.458 1.00 97.06 86 ILE A O 1
ATOM 656 N N . ASN A 1 87 ? -2.457 6.212 6.645 1.00 96.69 87 ASN A N 1
ATOM 657 C CA . ASN A 1 87 ? -1.131 6.327 7.269 1.00 96.69 87 ASN A CA 1
ATOM 658 C C . ASN A 1 87 ? -1.184 7.169 8.554 1.00 96.69 87 ASN A C 1
ATOM 660 O O . ASN A 1 87 ? -0.639 6.780 9.593 1.00 96.69 87 ASN A O 1
ATOM 664 N N . SER A 1 88 ? -1.876 8.309 8.492 1.00 97.38 88 SER A N 1
ATOM 665 C CA . SER A 1 88 ? -2.054 9.214 9.630 1.00 97.38 88 SER A CA 1
ATOM 666 C C . SER A 1 88 ? -2.854 8.553 10.757 1.00 97.38 88 SER A C 1
ATOM 668 O O . SER A 1 88 ? -2.440 8.590 11.917 1.00 97.38 88 SER A O 1
ATOM 670 N N . ALA A 1 89 ? -3.961 7.881 10.422 1.00 97.44 89 ALA A N 1
ATOM 671 C CA . ALA A 1 89 ? -4.790 7.166 11.390 1.00 97.44 89 ALA A CA 1
ATOM 672 C C . ALA A 1 89 ? -4.044 5.986 12.037 1.00 97.44 89 ALA A C 1
ATOM 674 O O . ALA A 1 89 ? -4.121 5.792 13.249 1.00 97.44 89 ALA A O 1
ATOM 675 N N . CYS A 1 90 ? -3.285 5.227 11.251 1.00 97.12 90 CYS A N 1
ATOM 676 C CA . CYS A 1 90 ? -2.443 4.127 11.713 1.00 97.12 90 CYS A CA 1
ATOM 677 C C . CYS A 1 90 ? -1.366 4.606 12.697 1.00 97.12 90 CYS A C 1
ATOM 679 O O . CYS A 1 90 ? -1.217 4.046 13.786 1.00 97.12 90 CYS A O 1
ATOM 681 N N . THR A 1 91 ? -0.691 5.712 12.372 1.00 97.31 91 THR A N 1
ATOM 682 C CA . THR A 1 91 ? 0.296 6.347 13.259 1.00 97.31 91 THR A CA 1
ATOM 683 C C . THR A 1 91 ? -0.343 6.807 14.571 1.00 97.31 91 THR A C 1
ATOM 685 O O . THR A 1 91 ? 0.184 6.517 15.644 1.00 97.31 91 THR A O 1
ATOM 688 N N . ALA A 1 92 ? -1.510 7.457 14.512 1.00 95.69 92 ALA A N 1
ATOM 689 C CA . ALA A 1 92 ? -2.235 7.904 15.703 1.00 95.69 92 ALA A CA 1
ATOM 690 C C . ALA A 1 92 ? -2.717 6.744 16.600 1.00 95.69 92 ALA A C 1
ATOM 692 O O . ALA A 1 92 ? -2.803 6.908 17.814 1.00 95.69 92 ALA A O 1
ATOM 693 N N . ASN A 1 93 ? -2.987 5.567 16.024 1.00 93.12 93 ASN A N 1
ATOM 694 C CA . ASN A 1 93 ? -3.332 4.344 16.761 1.00 93.12 93 ASN A CA 1
ATOM 695 C C . ASN A 1 93 ? -2.097 3.538 17.224 1.00 93.12 93 ASN A C 1
ATOM 697 O O . ASN A 1 93 ? -2.241 2.410 17.692 1.00 93.12 93 ASN A O 1
ATOM 701 N N . GLY A 1 94 ? -0.878 4.075 17.084 1.00 95.00 94 GLY A N 1
ATOM 702 C CA . GLY A 1 94 ? 0.353 3.412 17.526 1.00 95.00 94 GLY A CA 1
ATOM 703 C C . GLY A 1 94 ? 0.780 2.214 16.670 1.00 95.00 94 GLY A C 1
ATOM 704 O O . GLY A 1 94 ? 1.660 1.464 17.080 1.00 95.00 94 GLY A O 1
ATOM 705 N N . THR A 1 95 ? 0.184 2.035 15.487 1.00 94.94 95 THR A N 1
ATOM 706 C CA . THR A 1 95 ? 0.571 1.004 14.511 1.00 94.94 95 THR A CA 1
ATOM 707 C C . THR A 1 95 ? 0.949 1.681 13.193 1.00 94.94 95 THR A C 1
ATOM 709 O O . THR A 1 95 ? 0.155 1.668 12.254 1.00 94.94 95 THR A O 1
ATOM 712 N N . PRO A 1 96 ? 2.114 2.347 13.109 1.00 95.06 96 PRO A N 1
ATOM 713 C CA . PRO A 1 96 ? 2.512 3.06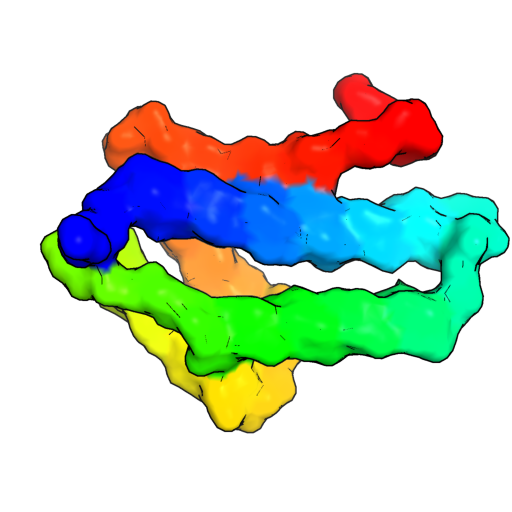0 11.901 1.00 95.06 96 PRO A CA 1
ATOM 714 C C . PRO A 1 96 ? 2.632 2.108 10.708 1.00 95.06 96 PRO A C 1
ATOM 716 O O . PRO A 1 96 ? 2.955 0.930 10.860 1.00 95.06 96 PRO A O 1
ATOM 719 N N . ILE A 1 97 ? 2.397 2.643 9.511 1.00 95.25 97 ILE A N 1
ATOM 720 C CA . ILE A 1 97 ? 2.614 1.897 8.274 1.00 95.25 97 ILE A CA 1
ATOM 721 C C . ILE A 1 97 ? 4.113 1.731 8.043 1.00 95.25 97 ILE A C 1
ATOM 723 O O . ILE A 1 97 ? 4.851 2.715 8.019 1.00 95.25 97 ILE A O 1
ATOM 727 N N . ILE A 1 98 ? 4.551 0.486 7.866 1.00 92.44 98 ILE A N 1
ATOM 728 C CA . ILE A 1 98 ? 5.956 0.134 7.653 1.00 92.44 98 ILE A CA 1
ATOM 729 C C . ILE A 1 98 ? 6.129 -0.374 6.227 1.00 92.44 98 ILE A C 1
ATOM 731 O O . ILE A 1 98 ? 5.452 -1.309 5.806 1.00 92.44 98 ILE A O 1
ATOM 735 N N . LEU A 1 99 ? 7.058 0.221 5.485 1.00 89.56 99 LEU A N 1
ATOM 736 C CA . LEU A 1 99 ? 7.448 -0.279 4.172 1.00 89.56 99 LEU A CA 1
ATOM 737 C C . LEU A 1 99 ? 8.692 -1.145 4.330 1.00 89.56 99 LEU A C 1
ATOM 739 O O . LEU A 1 99 ? 9.723 -0.682 4.818 1.00 89.56 99 LEU A O 1
ATOM 743 N N . GLY A 1 100 ? 8.587 -2.413 3.938 1.00 81.88 100 GLY A N 1
ATOM 744 C CA . GLY A 1 100 ? 9.766 -3.254 3.781 1.00 81.88 100 GLY A CA 1
ATOM 745 C C . GLY A 1 100 ? 10.554 -2.785 2.563 1.00 81.88 100 GLY A C 1
ATOM 746 O O . GLY A 1 100 ? 9.966 -2.558 1.511 1.00 81.88 100 GLY A O 1
ATOM 747 N N . ALA A 1 101 ? 11.869 -2.635 2.698 1.00 75.56 101 ALA A N 1
ATOM 748 C CA . ALA A 1 101 ? 12.748 -2.403 1.560 1.00 75.56 101 ALA A CA 1
ATOM 749 C C . ALA A 1 101 ? 13.436 -3.710 1.156 1.00 75.56 101 ALA A C 1
ATOM 751 O O . ALA A 1 101 ? 13.874 -4.492 2.006 1.00 75.56 101 ALA A O 1
ATOM 752 N N . LEU A 1 102 ? 13.586 -3.941 -0.150 1.00 74.06 102 LEU A N 1
ATOM 753 C CA . LEU A 1 102 ? 14.493 -4.980 -0.634 1.00 74.06 102 LEU A CA 1
ATOM 754 C C . LEU A 1 102 ? 15.933 -4.601 -0.276 1.00 74.06 102 LEU A C 1
ATOM 756 O O . LEU A 1 102 ? 16.290 -3.427 -0.281 1.00 74.06 102 LEU A O 1
ATOM 760 N N . ALA A 1 103 ? 16.807 -5.593 -0.089 1.00 70.75 103 ALA A N 1
ATOM 761 C CA . ALA A 1 103 ? 18.238 -5.343 0.128 1.00 70.75 103 ALA A CA 1
ATOM 762 C C . ALA A 1 103 ? 18.859 -4.484 -0.989 1.00 70.75 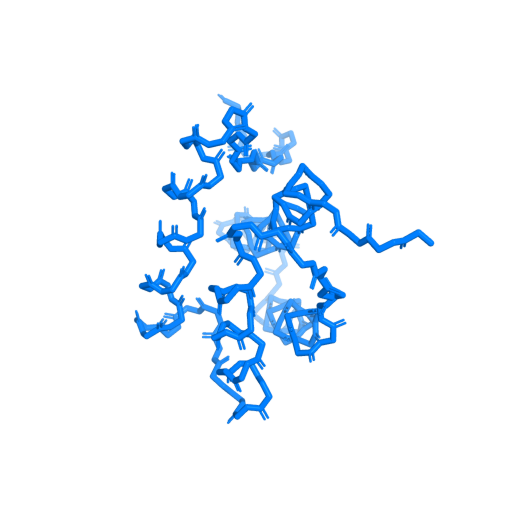103 ALA A C 1
ATOM 764 O O . ALA A 1 103 ? 19.760 -3.687 -0.751 1.00 70.75 103 ALA A O 1
ATOM 765 N N . SER A 1 104 ? 18.341 -4.613 -2.214 1.00 66.38 104 SER A N 1
ATOM 766 C CA . SER A 1 104 ? 18.772 -3.792 -3.340 1.00 66.38 104 SER A CA 1
ATOM 767 C C . SER A 1 104 ? 18.310 -2.336 -3.236 1.00 66.38 104 SER A C 1
ATOM 769 O O . SER A 1 104 ? 18.875 -1.494 -3.916 1.00 66.38 104 SER A O 1
ATOM 771 N N . GLN A 1 105 ? 17.276 -2.013 -2.459 1.00 67.94 105 GLN A N 1
ATOM 772 C CA . GLN A 1 105 ? 16.673 -0.678 -2.363 1.00 67.94 105 GLN A CA 1
ATOM 773 C C . GLN A 1 105 ? 17.317 0.244 -1.318 1.00 67.94 105 GLN A C 1
ATOM 775 O O . GLN A 1 105 ? 17.072 1.443 -1.393 1.00 67.94 105 GLN A O 1
ATOM 780 N N . GLY A 1 106 ? 18.202 -0.265 -0.454 1.00 55.81 106 GLY A N 1
ATOM 781 C CA . GLY A 1 106 ? 18.766 0.511 0.657 1.00 55.81 106 GLY A CA 1
ATOM 782 C C . GLY A 1 106 ? 17.742 0.711 1.782 1.00 55.81 106 GLY A C 1
ATOM 783 O O . GLY A 1 106 ? 16.550 0.840 1.514 1.00 55.81 106 GLY A O 1
ATOM 784 N N . GLY A 1 107 ? 18.206 0.650 3.033 1.00 45.91 107 GLY A N 1
ATOM 785 C CA . GLY A 1 107 ? 17.394 0.876 4.236 1.00 45.91 107 GLY A CA 1
ATOM 786 C C . GLY A 1 107 ? 17.595 2.269 4.805 1.00 45.91 107 GLY A C 1
ATOM 787 O O . GLY A 1 107 ? 18.714 2.803 4.625 1.00 45.91 107 GLY A O 1
#

Secondary structure (DSSP, 8-state):
----HHHHHHHHHHHHHHHHHHHHHHTTTSS-HHHHHHHHHHHHHHHHT----SSSSHHHHHHHHHHHHTT--TTSHHHHHHHHHHHHHHHHTT----PPPPGGG--

Foldseek 3Di:
DFDELLNLLALLLVLVLLLVALVLCVVVVVDDPVVSVVSQLVSLVCLLVPGAGDYPLRVLSVVLNVCSVVVNTCPPPSNVVSSVVSQVVCVVVVNHRHHDDDPSRPD

Organism: NCBI:txid36806

pLDDT: mean 92.26, std 8.62, range [45.91, 97.94]